Protein AF-A0A662JH91-F1 (afdb_monomer)

Sequence (78 aa):
MKVKLPGGGTAVHYKREKPKPAKCAICGAQLGGVPRLLPHELRALPKSSRRPTRPYGGYLCPSCLKLGLQRAILGQKK

Foldseek 3Di:
DWDQDPVRDTDDDDDDDFADAQAAPPPRDGAPQADRDDPVVLVVDDPVSHFPPDVCTSHHDPVRVVVVVCCVVVVPDD

Radius of gyration: 20.0 Å; Cα contacts (8 Å, |Δi|>4): 80; chains: 1; bounding box: 47×20×59 Å

Mean predicted aligned error: 7.32 Å

pLDDT: mean 85.68, std 7.27, range [47.19, 92.25]

Structure (mmCIF, N/CA/C/O backbone):
data_AF-A0A662JH91-F1
#
_entry.id   AF-A0A662JH91-F1
#
loop_
_atom_site.group_PDB
_atom_site.id
_atom_site.type_symbol
_atom_site.label_atom_id
_atom_site.label_alt_id
_atom_site.label_comp_id
_atom_site.label_asym_id
_atom_site.label_entity_id
_atom_site.label_seq_id
_atom_site.pdbx_PDB_ins_code
_atom_site.Cartn_x
_atom_site.Cartn_y
_atom_site.Cartn_z
_atom_site.occupancy
_atom_site.B_iso_or_equiv
_atom_site.auth_seq_id
_atom_site.auth_comp_id
_atom_site.auth_asym_id
_atom_site.auth_atom_id
_atom_site.pdbx_PDB_model_num
ATOM 1 N N . MET A 1 1 ? 4.807 -2.133 -27.940 1.00 71.06 1 MET A N 1
ATOM 2 C CA . MET A 1 1 ? 5.632 -0.931 -28.189 1.00 71.06 1 MET A CA 1
ATOM 3 C C . MET A 1 1 ? 6.773 -1.339 -29.105 1.00 71.06 1 MET A C 1
ATOM 5 O O . MET A 1 1 ? 7.446 -2.312 -28.787 1.00 71.06 1 MET A O 1
ATOM 9 N N . LYS A 1 2 ? 6.933 -0.684 -30.262 1.00 80.69 2 LYS A N 1
ATOM 10 C CA . LYS A 1 2 ? 8.034 -0.971 -31.195 1.00 80.69 2 LYS A CA 1
ATOM 11 C C . LYS A 1 2 ? 9.298 -0.305 -30.651 1.00 80.69 2 LYS A C 1
ATOM 13 O O . LYS A 1 2 ? 9.314 0.915 -30.512 1.00 80.69 2 LYS A O 1
ATOM 18 N N . VAL A 1 3 ? 10.302 -1.093 -30.287 1.00 85.06 3 VAL A N 1
ATOM 19 C CA . VAL A 1 3 ? 11.592 -0.603 -29.786 1.00 85.06 3 VAL A CA 1
ATOM 20 C C . VAL A 1 3 ? 12.643 -0.902 -30.843 1.00 85.06 3 V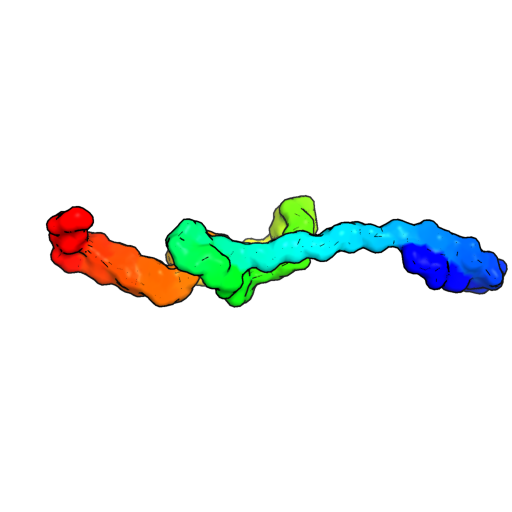AL A C 1
ATOM 22 O O . VAL A 1 3 ? 12.660 -1.990 -31.422 1.00 85.06 3 VAL A O 1
ATOM 25 N N . LYS A 1 4 ? 13.492 0.088 -31.124 1.00 87.44 4 LYS A N 1
ATOM 26 C CA . LYS A 1 4 ? 14.663 -0.102 -31.977 1.00 87.44 4 LYS A CA 1
ATOM 27 C C . LYS A 1 4 ? 15.709 -0.864 -31.175 1.00 87.44 4 LYS A C 1
ATOM 29 O O . LYS A 1 4 ? 16.105 -0.426 -30.097 1.00 87.44 4 LYS A O 1
ATOM 34 N N . LEU A 1 5 ? 16.103 -2.016 -31.691 1.00 87.75 5 LEU A N 1
ATOM 35 C CA . LEU A 1 5 ? 17.184 -2.813 -31.140 1.00 87.75 5 LEU A CA 1
ATOM 36 C C . LEU A 1 5 ? 18.521 -2.126 -31.459 1.00 87.75 5 LEU A C 1
ATOM 38 O O . LEU A 1 5 ? 18.634 -1.472 -32.498 1.00 87.75 5 LEU A O 1
ATOM 42 N N . PRO A 1 6 ? 19.555 -2.316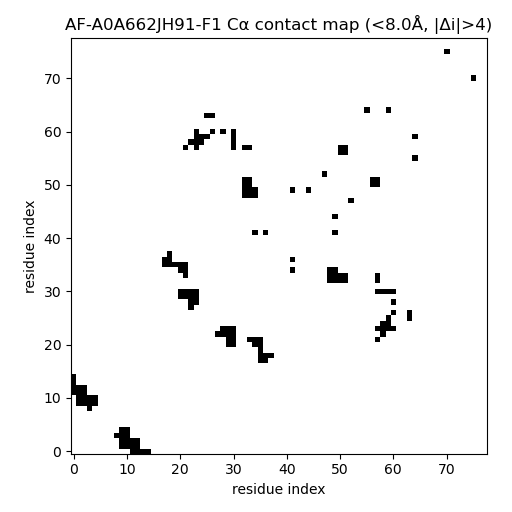 -30.623 1.00 87.25 6 PRO A N 1
ATOM 43 C CA . PRO A 1 6 ? 20.890 -1.784 -30.895 1.00 87.25 6 PRO A CA 1
ATOM 44 C C . PRO A 1 6 ? 21.482 -2.301 -32.220 1.00 87.25 6 PRO A C 1
ATOM 46 O O . PRO A 1 6 ? 22.244 -1.591 -32.858 1.00 87.25 6 PRO A O 1
ATOM 49 N N . GLY A 1 7 ? 21.069 -3.485 -32.690 1.00 88.31 7 GLY A N 1
ATOM 50 C CA . GLY A 1 7 ? 21.446 -4.038 -34.000 1.00 88.31 7 GLY A CA 1
ATOM 51 C C . GLY A 1 7 ? 20.638 -3.511 -35.196 1.00 88.31 7 GLY A C 1
ATOM 52 O O . GLY A 1 7 ? 20.577 -4.179 -36.221 1.00 88.31 7 GLY A O 1
ATOM 53 N N . GLY A 1 8 ? 19.937 -2.381 -35.068 1.00 84.56 8 GLY A N 1
ATOM 54 C CA . GLY A 1 8 ? 19.200 -1.739 -36.169 1.00 84.56 8 GLY A CA 1
ATOM 55 C C . GLY A 1 8 ? 17.827 -2.345 -36.500 1.00 84.56 8 GLY A C 1
ATOM 56 O O . GLY A 1 8 ? 17.026 -1.706 -37.180 1.00 84.56 8 GLY A O 1
ATOM 57 N N . GLY A 1 9 ? 17.507 -3.535 -35.982 1.00 87.75 9 GLY A N 1
ATOM 58 C CA . GLY A 1 9 ? 16.185 -4.157 -36.120 1.00 87.75 9 GLY A CA 1
ATOM 59 C C . GLY A 1 9 ? 15.096 -3.485 -35.272 1.00 87.75 9 GLY A C 1
ATOM 60 O O . GLY A 1 9 ? 15.377 -2.767 -34.312 1.00 87.75 9 GLY A O 1
ATOM 61 N N . THR A 1 10 ? 13.823 -3.750 -35.580 1.00 87.12 10 THR A N 1
ATOM 62 C CA . THR A 1 10 ? 12.693 -3.327 -34.731 1.00 87.12 10 THR A CA 1
ATOM 63 C C . THR A 1 10 ? 12.022 -4.536 -34.091 1.00 87.12 10 THR A C 1
ATOM 65 O O . THR A 1 10 ? 11.628 -5.469 -34.781 1.00 87.12 10 THR A O 1
ATOM 68 N N . ALA A 1 11 ? 11.883 -4.516 -32.763 1.00 87.31 11 ALA A N 1
ATOM 69 C CA . ALA A 1 11 ? 11.181 -5.549 -32.004 1.00 87.31 11 ALA A CA 1
ATOM 70 C C . ALA A 1 11 ? 9.904 -4.997 -31.367 1.00 87.31 11 ALA A C 1
ATOM 72 O O . ALA A 1 11 ? 9.830 -3.831 -30.967 1.00 87.31 11 ALA A O 1
ATOM 73 N N . VAL A 1 12 ? 8.888 -5.851 -31.237 1.00 89.06 12 VAL A N 1
ATOM 74 C CA . VAL A 1 12 ? 7.657 -5.526 -30.512 1.00 89.06 12 VAL A CA 1
ATOM 75 C C . VAL A 1 12 ? 7.786 -6.013 -29.072 1.00 89.06 12 VAL A C 1
ATOM 77 O O . VAL A 1 12 ? 7.733 -7.208 -28.807 1.00 89.06 12 VAL A O 1
ATOM 80 N N . HIS A 1 13 ? 7.902 -5.082 -28.124 1.00 86.75 13 HIS A N 1
ATOM 81 C CA . HIS A 1 13 ? 7.809 -5.392 -26.697 1.00 86.75 13 HIS A CA 1
ATOM 82 C C . HIS A 1 13 ? 6.373 -5.225 -26.204 1.00 86.75 13 HIS A C 1
ATOM 84 O O . HIS A 1 13 ? 5.752 -4.170 -26.397 1.00 86.75 13 HIS A O 1
ATOM 90 N N . TYR A 1 14 ? 5.849 -6.243 -25.528 1.00 88.31 14 TYR A N 1
ATOM 91 C CA . TYR A 1 14 ? 4.552 -6.174 -24.861 1.00 88.31 14 TYR A CA 1
ATOM 92 C C . TYR A 1 14 ? 4.680 -5.423 -23.538 1.00 88.31 14 TYR A C 1
ATOM 94 O O . TYR A 1 14 ? 5.585 -5.672 -22.742 1.00 88.31 14 TYR A O 1
ATOM 102 N N . LYS A 1 15 ? 3.771 -4.475 -23.305 1.00 84.94 15 LYS A N 1
ATOM 103 C CA . LYS A 1 15 ? 3.716 -3.727 -22.051 1.00 84.94 15 LYS A CA 1
ATOM 104 C C . LYS A 1 15 ? 2.768 -4.440 -21.099 1.00 84.94 15 LYS A C 1
ATOM 106 O O . LYS A 1 15 ? 1.649 -4.758 -21.482 1.00 84.94 15 LYS A O 1
ATOM 111 N N . ARG A 1 16 ? 3.205 -4.647 -19.858 1.00 84.62 16 ARG A N 1
ATOM 112 C CA . ARG A 1 16 ? 2.329 -5.146 -18.794 1.00 84.62 16 ARG A CA 1
ATOM 113 C C . ARG A 1 16 ? 1.297 -4.087 -18.407 1.00 84.62 16 ARG A C 1
ATOM 115 O O . ARG A 1 16 ? 1.587 -2.887 -18.435 1.00 84.62 16 ARG A O 1
ATOM 122 N N . GLU A 1 17 ? 0.106 -4.537 -18.029 1.00 84.44 17 GLU A N 1
ATOM 123 C CA . GLU A 1 17 ? -0.937 -3.646 -17.532 1.00 84.44 17 GLU A CA 1
ATOM 124 C C . GLU A 1 17 ? -0.519 -2.971 -16.226 1.00 84.44 17 GLU A C 1
ATOM 126 O O . GLU A 1 17 ? 0.193 -3.541 -15.395 1.00 84.44 17 GLU A O 1
ATOM 131 N N . LYS A 1 18 ? -0.969 -1.727 -16.043 1.00 83.31 18 LYS A N 1
ATOM 132 C CA . LYS A 1 18 ? -0.710 -0.985 -14.811 1.00 83.31 18 LYS A CA 1
ATOM 133 C C . LYS A 1 18 ? -1.712 -1.435 -13.743 1.00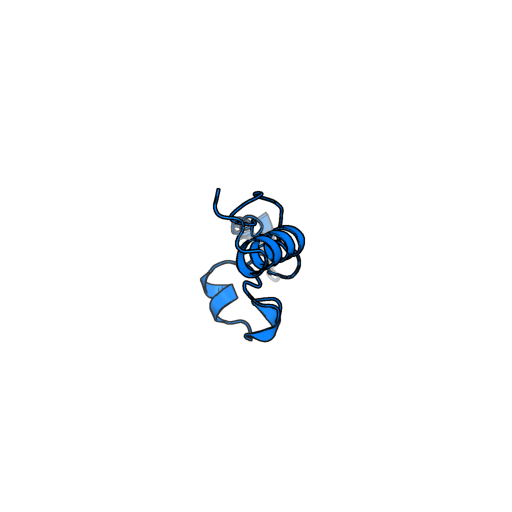 83.31 18 LYS A C 1
ATOM 135 O O . LYS A 1 18 ? -2.914 -1.278 -13.967 1.00 83.31 18 LYS A O 1
ATOM 140 N N . PRO A 1 19 ? -1.258 -1.931 -12.578 1.00 87.88 19 PRO A N 1
ATOM 141 C CA . PRO A 1 19 ? -2.163 -2.322 -11.508 1.00 87.88 19 PRO A CA 1
ATOM 142 C C . PRO A 1 19 ? -2.954 -1.119 -10.981 1.00 87.88 19 PRO A C 1
ATOM 144 O O . PRO A 1 19 ? -2.486 0.027 -10.978 1.00 87.88 19 PRO A O 1
ATOM 147 N N . LYS A 1 20 ? -4.179 -1.398 -10.526 1.00 87.00 20 LYS A N 1
ATOM 148 C CA . LYS A 1 20 ? -5.078 -0.397 -9.941 1.00 87.00 20 LYS A CA 1
ATOM 149 C C . LYS A 1 20 ? -4.499 0.149 -8.623 1.00 87.00 20 LYS A C 1
ATOM 151 O O . LYS A 1 20 ? -3.778 -0.569 -7.930 1.00 87.00 20 LYS A O 1
ATOM 156 N N . PRO A 1 21 ? -4.804 1.409 -8.257 1.00 87.06 21 PRO A N 1
ATOM 157 C CA . PRO A 1 21 ? -4.400 1.958 -6.967 1.00 87.06 21 PRO A CA 1
ATOM 158 C C . PRO A 1 21 ? -5.018 1.171 -5.809 1.00 87.06 21 PRO A C 1
ATOM 160 O O . PRO A 1 21 ? -6.143 0.678 -5.916 1.00 87.06 21 PRO A O 1
ATOM 163 N N . ALA A 1 22 ? -4.296 1.109 -4.689 1.00 88.06 22 ALA A N 1
ATOM 164 C CA . ALA A 1 22 ? -4.830 0.580 -3.442 1.00 88.06 22 ALA A CA 1
ATOM 165 C C . ALA A 1 22 ? -6.001 1.452 -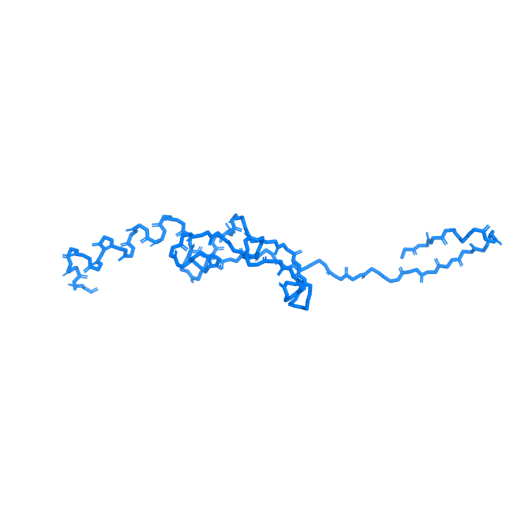2.969 1.00 88.06 22 ALA A C 1
ATOM 167 O O . ALA A 1 22 ? -5.924 2.684 -3.000 1.00 88.06 22 ALA A O 1
ATOM 168 N N . LYS A 1 23 ? -7.087 0.810 -2.538 1.00 89.50 23 LYS A N 1
ATOM 169 C CA . LYS A 1 23 ? -8.311 1.477 -2.086 1.00 89.50 23 LYS A CA 1
ATOM 170 C C . LYS A 1 23 ? -8.571 1.178 -0.620 1.00 89.50 23 LYS A C 1
ATOM 172 O O . LYS A 1 23 ? -8.230 0.107 -0.127 1.00 89.50 23 LYS A O 1
ATOM 177 N N . CYS A 1 24 ? -9.200 2.127 0.057 1.00 88.94 24 CYS A N 1
ATOM 178 C CA . CYS A 1 24 ? -9.720 1.932 1.398 1.00 88.94 24 CYS A CA 1
ATOM 179 C C . CYS A 1 24 ? -10.912 0.968 1.374 1.00 88.94 24 CYS A C 1
ATOM 181 O O . CYS A 1 24 ? -11.806 1.131 0.545 1.00 88.94 24 CYS A O 1
ATOM 183 N N . ALA A 1 25 ? -10.967 0.034 2.323 1.00 86.56 25 ALA A N 1
ATOM 184 C CA . ALA A 1 25 ? -12.067 -0.928 2.426 1.00 86.56 25 ALA A CA 1
ATOM 185 C C . ALA A 1 25 ? -13.433 -0.295 2.763 1.00 86.56 25 ALA A C 1
ATOM 187 O O . ALA A 1 25 ? -14.459 -0.825 2.360 1.00 86.56 25 ALA A O 1
ATOM 188 N N . ILE A 1 26 ? -13.455 0.835 3.485 1.00 87.06 26 ILE A N 1
ATOM 189 C CA . ILE A 1 26 ? -14.703 1.465 3.958 1.00 87.06 26 ILE A CA 1
ATOM 190 C C . ILE A 1 26 ? -15.209 2.518 2.969 1.00 87.06 26 ILE A C 1
ATOM 192 O O . ILE A 1 26 ? -16.365 2.497 2.571 1.00 87.06 26 ILE A O 1
ATOM 196 N N . CYS A 1 27 ? -14.349 3.463 2.582 1.00 84.50 27 CYS A N 1
ATOM 197 C CA . CYS A 1 27 ? -14.754 4.610 1.763 1.00 84.50 27 CYS A CA 1
ATOM 198 C C . CYS A 1 27 ? -14.366 4.489 0.284 1.00 84.50 27 CYS A C 1
ATOM 200 O O . CYS A 1 27 ? -14.690 5.374 -0.499 1.00 84.50 27 CYS A O 1
ATOM 202 N N . GLY A 1 28 ? -13.597 3.467 -0.107 1.00 84.44 28 GLY A N 1
ATOM 203 C CA . GLY A 1 28 ? -13.114 3.315 -1.484 1.00 84.44 28 GLY A CA 1
ATOM 204 C C . GLY A 1 28 ? -12.076 4.354 -1.933 1.00 84.44 28 GLY A C 1
ATOM 205 O O . GLY A 1 28 ? -11.591 4.267 -3.063 1.00 84.44 28 GLY A O 1
ATOM 206 N N . ALA A 1 29 ? -11.700 5.308 -1.072 1.00 86.06 29 ALA A N 1
ATOM 207 C CA . ALA A 1 29 ? -10.708 6.333 -1.385 1.00 86.06 29 ALA A CA 1
ATOM 208 C C . ALA A 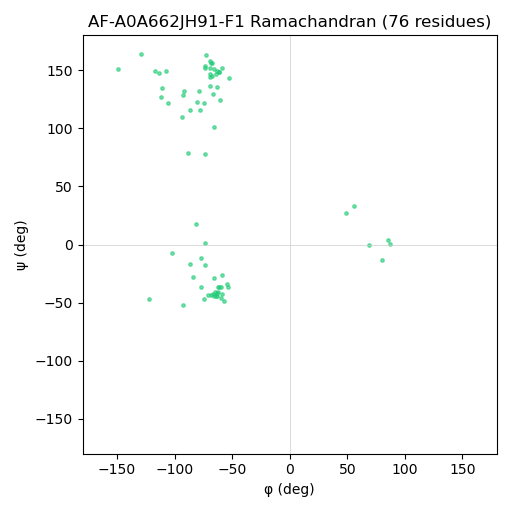1 29 ? -9.337 5.717 -1.691 1.00 86.06 29 ALA A C 1
ATOM 210 O O . ALA A 1 29 ? -8.960 4.684 -1.129 1.00 86.06 29 ALA A O 1
ATOM 211 N N . GLN A 1 30 ? -8.576 6.373 -2.566 1.00 86.38 30 GLN A N 1
ATOM 212 C CA . GLN A 1 30 ? -7.226 5.941 -2.915 1.00 86.38 30 GLN A CA 1
ATOM 213 C C . GLN A 1 30 ? -6.293 6.088 -1.707 1.00 86.38 30 GLN A C 1
ATOM 215 O O . GLN A 1 30 ? -6.241 7.139 -1.065 1.00 86.38 30 GLN A O 1
ATOM 220 N N . LEU A 1 31 ? -5.558 5.025 -1.383 1.00 85.25 31 LEU A N 1
ATOM 221 C CA . LEU A 1 31 ? -4.613 5.024 -0.272 1.00 85.25 31 LEU A CA 1
ATOM 222 C C . LEU A 1 31 ? -3.253 5.548 -0.735 1.00 85.25 31 LEU A C 1
ATOM 224 O O . LEU A 1 31 ? -2.567 4.920 -1.540 1.00 85.25 31 LEU A O 1
ATOM 228 N N . GLY A 1 32 ? -2.852 6.690 -0.177 1.00 82.00 32 GLY A N 1
ATOM 229 C CA . GLY A 1 32 ? -1.492 7.206 -0.301 1.00 82.00 32 GLY A CA 1
ATOM 230 C C . GLY A 1 32 ? -0.488 6.347 0.475 1.00 82.00 32 GLY A C 1
ATOM 231 O O . GLY A 1 32 ? -0.799 5.821 1.546 1.00 82.00 32 GLY A O 1
ATOM 232 N N . GLY A 1 33 ? 0.721 6.207 -0.072 1.00 83.69 33 GLY A N 1
ATOM 233 C CA . GLY A 1 33 ? 1.828 5.486 0.569 1.00 83.69 33 GLY A CA 1
ATOM 234 C C . GLY A 1 33 ? 1.858 3.972 0.336 1.00 83.69 33 GLY A C 1
ATOM 235 O O . GLY A 1 33 ? 2.721 3.306 0.898 1.00 83.69 33 GLY A O 1
ATOM 236 N N . VAL A 1 34 ? 0.955 3.421 -0.485 1.00 85.75 34 VAL A N 1
ATOM 237 C CA . VAL A 1 34 ? 1.057 2.039 -0.983 1.00 85.75 34 VAL A CA 1
ATOM 238 C C . VAL A 1 34 ? 1.481 2.076 -2.454 1.00 85.75 34 VAL A C 1
ATOM 240 O O . VAL A 1 34 ? 0.790 2.702 -3.266 1.00 85.75 34 VAL A O 1
ATOM 243 N N . PRO A 1 35 ? 2.605 1.440 -2.826 1.00 86.56 35 PRO A N 1
ATOM 244 C CA . PRO A 1 35 ? 3.072 1.452 -4.204 1.00 86.56 35 PRO A CA 1
ATOM 245 C C . PRO A 1 35 ? 2.123 0.676 -5.126 1.00 86.56 35 PRO A C 1
ATOM 247 O O . PRO A 1 35 ? 1.535 -0.340 -4.759 1.00 86.56 35 PRO A O 1
ATOM 250 N N . ARG A 1 36 ? 1.990 1.166 -6.362 1.00 88.38 36 ARG A N 1
ATOM 251 C CA . ARG A 1 36 ? 1.174 0.556 -7.422 1.00 88.38 36 ARG A CA 1
ATOM 252 C C . ARG A 1 36 ? 2.009 -0.461 -8.189 1.00 88.38 36 ARG A C 1
ATOM 254 O O . ARG A 1 36 ? 2.521 -0.153 -9.261 1.00 88.38 36 ARG A O 1
ATOM 261 N N . LEU A 1 37 ? 2.168 -1.641 -7.610 1.00 87.75 37 LEU A N 1
ATOM 262 C CA . LEU A 1 37 ? 2.981 -2.722 -8.166 1.00 87.75 37 LEU A CA 1
ATOM 263 C C . LEU A 1 37 ? 2.200 -4.031 -8.200 1.00 87.75 37 LEU A C 1
ATOM 265 O O . LEU A 1 37 ? 1.157 -4.166 -7.551 1.00 87.75 37 LEU A O 1
ATOM 269 N N . LEU A 1 38 ? 2.695 -4.994 -8.975 1.00 87.31 38 LEU A N 1
ATOM 270 C CA . LEU A 1 38 ? 2.099 -6.323 -9.002 1.00 87.31 38 LEU A CA 1
ATOM 271 C C . LEU A 1 38 ? 2.336 -7.042 -7.658 1.00 87.31 38 LEU A C 1
ATOM 273 O O . LEU A 1 38 ? 3.313 -6.752 -6.965 1.00 87.31 38 LEU A O 1
ATOM 277 N N . PRO A 1 39 ? 1.507 -8.035 -7.287 1.00 86.12 39 PRO A N 1
ATOM 278 C CA . PRO A 1 39 ? 1.670 -8.760 -6.025 1.00 86.12 39 PRO A CA 1
ATOM 279 C C . PRO A 1 39 ? 3.062 -9.382 -5.827 1.00 86.12 39 PRO A C 1
ATOM 281 O O . PRO A 1 39 ? 3.557 -9.422 -4.704 1.00 86.12 39 PRO A O 1
ATOM 284 N N . HIS A 1 40 ? 3.709 -9.840 -6.905 1.00 88.75 40 HIS A N 1
ATOM 285 C CA . HIS A 1 40 ? 5.060 -10.406 -6.840 1.00 88.75 40 HIS A CA 1
ATOM 286 C C . HIS A 1 40 ? 6.129 -9.333 -6.561 1.00 88.75 40 HIS A C 1
ATOM 288 O O . HIS A 1 40 ? 6.968 -9.519 -5.686 1.00 88.75 40 HIS A O 1
ATOM 294 N N . GLU A 1 41 ? 6.043 -8.175 -7.220 1.00 89.06 41 GLU A N 1
ATOM 295 C CA . GLU A 1 41 ? 6.923 -7.018 -6.995 1.00 89.06 41 GLU A CA 1
ATOM 296 C C . GLU A 1 41 ? 6.738 -6.446 -5.581 1.00 89.06 41 GLU A C 1
ATOM 298 O O . GLU A 1 41 ? 7.710 -6.155 -4.885 1.00 89.06 41 GLU A O 1
ATOM 303 N N . LEU A 1 42 ? 5.491 -6.374 -5.099 1.00 87.44 42 LEU A N 1
ATOM 304 C CA . LEU A 1 42 ? 5.186 -5.970 -3.723 1.00 87.44 42 LEU A CA 1
ATOM 305 C C . LEU A 1 42 ? 5.827 -6.901 -2.691 1.00 87.44 42 LEU A C 1
ATOM 307 O O . LEU A 1 42 ? 6.263 -6.438 -1.639 1.00 87.44 42 LEU A O 1
ATOM 311 N N . ARG A 1 43 ? 5.900 -8.208 -2.973 1.00 87.19 43 ARG A N 1
ATOM 312 C CA . ARG A 1 43 ? 6.551 -9.192 -2.094 1.00 87.19 43 ARG A CA 1
ATOM 313 C C . ARG A 1 43 ? 8.075 -9.107 -2.104 1.00 87.19 43 ARG A C 1
ATOM 315 O O . ARG A 1 43 ? 8.672 -9.618 -1.161 1.00 87.19 43 ARG A O 1
ATOM 322 N N . ALA A 1 44 ? 8.689 -8.465 -3.094 1.00 92.25 44 ALA A N 1
ATOM 323 C CA . ALA A 1 44 ? 10.137 -8.260 -3.142 1.00 92.25 44 ALA A CA 1
ATOM 324 C C . ALA A 1 44 ? 10.589 -7.028 -2.334 1.00 92.25 44 ALA A C 1
ATOM 326 O O . ALA A 1 44 ? 11.693 -6.999 -1.802 1.00 92.25 44 ALA A O 1
ATOM 327 N N . LEU A 1 45 ? 9.725 -6.019 -2.187 1.00 89.19 45 LEU A N 1
ATOM 328 C CA . LEU A 1 45 ? 10.062 -4.750 -1.531 1.00 89.19 45 LEU A CA 1
ATOM 329 C C . LEU A 1 45 ? 10.333 -4.873 -0.017 1.00 89.19 45 LEU A C 1
ATOM 331 O O . LEU A 1 45 ? 9.785 -5.760 0.626 1.00 89.19 45 LEU A O 1
ATOM 335 N N . PRO A 1 46 ? 11.079 -3.971 0.636 1.00 89.94 46 PRO A N 1
ATOM 336 C CA . PRO A 1 46 ? 11.184 -3.956 2.098 1.00 89.94 46 PRO A CA 1
ATOM 337 C C . PRO A 1 46 ? 9.868 -3.525 2.770 1.00 89.94 46 PRO A C 1
ATOM 339 O O . PRO A 1 46 ? 9.094 -2.743 2.211 1.00 89.94 46 PRO A O 1
ATOM 342 N N . LYS A 1 47 ? 9.621 -3.992 4.005 1.00 85.06 47 LYS A N 1
ATOM 343 C CA . LYS A 1 47 ? 8.373 -3.734 4.761 1.00 85.06 47 LYS A CA 1
ATOM 344 C C . LYS A 1 47 ? 8.026 -2.242 4.881 1.00 85.06 47 LYS A C 1
ATOM 346 O O . LYS A 1 47 ? 6.849 -1.905 4.798 1.00 85.06 47 LYS A O 1
ATOM 351 N N . SER A 1 48 ? 9.031 -1.377 5.033 1.00 86.75 48 SER A N 1
ATOM 352 C CA . SER A 1 48 ? 8.884 0.084 5.126 1.00 86.75 48 SER A CA 1
ATOM 353 C C . SER A 1 48 ? 8.286 0.712 3.866 1.00 86.75 48 SER A C 1
ATOM 355 O O . SER A 1 48 ? 7.489 1.635 3.954 1.00 86.75 48 SER A O 1
ATOM 357 N N . SER A 1 49 ? 8.635 0.184 2.693 1.00 87.12 49 SER A N 1
ATOM 358 C CA . SER A 1 49 ? 8.148 0.685 1.402 1.00 87.12 49 SER A CA 1
ATOM 359 C C . SER A 1 49 ? 6.815 0.068 0.964 1.00 87.12 49 SER A C 1
ATOM 361 O O . SER A 1 49 ? 6.144 0.609 0.090 1.00 87.12 49 SER A O 1
ATOM 363 N N . ARG A 1 50 ? 6.410 -1.063 1.562 1.00 87.19 50 ARG A N 1
ATOM 364 C CA . ARG A 1 50 ? 5.144 -1.740 1.225 1.00 87.19 50 ARG A CA 1
ATOM 365 C C . ARG A 1 50 ? 3.927 -1.060 1.839 1.00 87.19 50 ARG A C 1
ATOM 367 O O . ARG A 1 50 ? 2.852 -1.093 1.244 1.00 87.19 50 ARG A O 1
ATOM 374 N N . ARG A 1 51 ? 4.062 -0.531 3.058 1.00 86.94 51 ARG A N 1
ATOM 375 C CA . ARG A 1 51 ? 2.938 0.014 3.824 1.00 86.94 51 ARG A CA 1
ATOM 376 C C . ARG A 1 51 ? 3.369 1.160 4.739 1.00 86.94 51 ARG A C 1
ATOM 378 O O . ARG A 1 51 ? 4.475 1.121 5.272 1.00 86.94 51 ARG A O 1
ATOM 385 N N . PRO A 1 52 ? 2.464 2.110 5.021 1.00 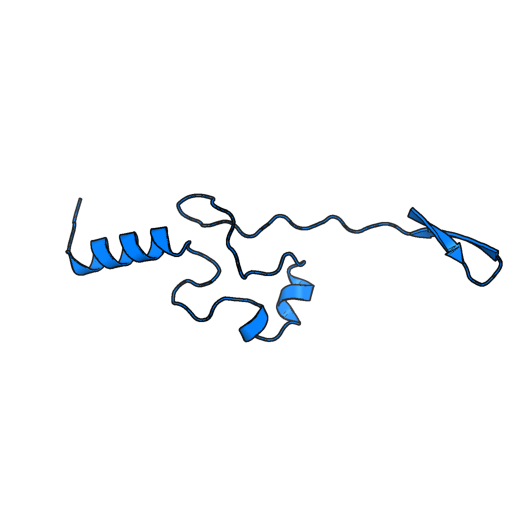90.19 52 PRO A N 1
ATOM 386 C CA . PRO A 1 52 ? 2.639 3.058 6.115 1.00 90.19 52 PRO A CA 1
ATOM 387 C C . PRO A 1 52 ? 2.782 2.349 7.473 1.00 90.19 52 PRO A C 1
ATOM 389 O O . PRO A 1 52 ? 2.203 1.284 7.685 1.00 90.19 52 PRO A O 1
ATOM 392 N N . THR A 1 53 ? 3.493 2.971 8.414 1.00 89.69 53 THR A N 1
ATOM 393 C CA . THR A 1 53 ? 3.783 2.419 9.755 1.00 89.69 53 THR A CA 1
ATOM 394 C C . THR A 1 53 ? 2.615 2.484 10.745 1.00 89.69 53 THR A C 1
ATOM 396 O O . THR A 1 53 ? 2.672 1.856 11.797 1.00 89.69 53 THR A O 1
ATOM 399 N N . ARG A 1 54 ? 1.540 3.213 10.427 1.00 87.50 54 ARG A N 1
ATOM 400 C CA . ARG A 1 54 ? 0.352 3.327 11.290 1.00 87.50 54 ARG A CA 1
ATOM 401 C C . ARG A 1 54 ? -0.452 2.015 11.385 1.00 87.50 54 ARG A C 1
ATOM 403 O O . ARG A 1 54 ? -0.411 1.212 10.445 1.00 87.50 54 ARG A O 1
ATOM 410 N N . PRO A 1 55 ? -1.269 1.825 12.443 1.00 86.88 55 PRO A N 1
ATOM 411 C CA . PRO A 1 55 ? -2.241 0.731 12.495 1.00 86.88 55 PRO A CA 1
ATOM 412 C C . PRO A 1 55 ? -3.141 0.729 11.250 1.00 86.88 55 PRO A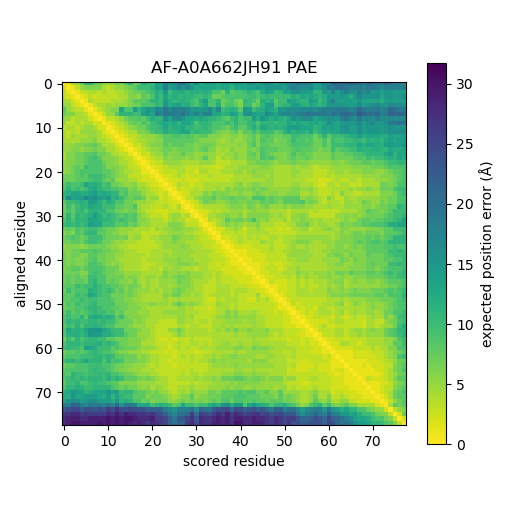 C 1
ATOM 414 O O . PRO A 1 55 ? -3.467 1.782 10.698 1.00 86.88 55 PRO A O 1
ATOM 417 N N . TYR A 1 56 ? -3.489 -0.466 10.763 1.00 87.88 56 TYR A N 1
ATOM 418 C CA . TYR A 1 56 ? -4.245 -0.682 9.517 1.00 87.88 56 TYR A CA 1
ATOM 419 C C . TYR A 1 56 ? -3.705 0.087 8.286 1.00 87.88 56 TYR A C 1
ATOM 421 O O . TYR A 1 56 ? -4.453 0.418 7.356 1.00 87.88 56 TYR A O 1
ATOM 429 N N . GLY A 1 57 ? -2.401 0.388 8.270 1.00 85.25 57 GLY A N 1
ATOM 430 C CA . GLY A 1 57 ? -1.708 1.020 7.152 1.00 85.25 57 GLY A CA 1
ATOM 431 C C . GLY A 1 57 ? -1.781 0.160 5.889 1.00 85.25 57 GLY A C 1
ATOM 432 O O . GLY A 1 57 ? -1.408 -1.009 5.900 1.00 85.25 57 GLY A O 1
ATOM 433 N N . GLY A 1 58 ? -2.280 0.748 4.801 1.00 85.81 58 GLY A N 1
ATOM 434 C CA . GLY A 1 58 ? -2.492 0.061 3.523 1.00 85.81 58 GLY A CA 1
ATOM 435 C C . GLY A 1 58 ? -3.843 -0.646 3.371 1.00 85.81 58 GLY A C 1
ATOM 436 O O . GLY A 1 58 ? -4.103 -1.194 2.307 1.00 85.81 58 GLY A O 1
ATOM 437 N N . TYR A 1 59 ? -4.715 -0.581 4.384 1.00 87.81 59 TYR A N 1
ATOM 438 C CA . TYR A 1 59 ? -6.077 -1.130 4.327 1.00 87.81 59 TYR A CA 1
ATOM 439 C C . TYR A 1 59 ? -7.154 -0.066 4.589 1.00 87.81 59 TYR A C 1
ATOM 441 O O . TYR A 1 59 ? -8.117 0.062 3.832 1.00 87.81 59 TYR A O 1
ATOM 449 N N . LEU A 1 60 ? -6.968 0.754 5.630 1.00 90.44 60 LEU A N 1
ATOM 450 C CA . LEU A 1 60 ? -7.891 1.840 5.976 1.00 90.44 60 LEU A CA 1
ATOM 451 C C . LEU A 1 60 ? -7.305 3.201 5.651 1.00 90.44 60 LEU A C 1
ATOM 453 O O . LEU A 1 60 ? -6.101 3.402 5.775 1.00 90.44 60 LEU A O 1
ATOM 457 N N . CYS A 1 61 ? -8.160 4.162 5.319 1.00 89.06 61 CYS A N 1
ATOM 458 C CA . CYS A 1 61 ? -7.802 5.569 5.195 1.00 89.06 61 CYS A CA 1
ATOM 459 C C . CYS A 1 61 ? -7.587 6.212 6.588 1.00 89.06 61 CYS A C 1
ATOM 461 O O . CYS A 1 61 ? -8.157 5.722 7.566 1.00 89.06 61 CYS A O 1
ATOM 463 N N . PRO A 1 62 ? -6.774 7.278 6.730 1.00 88.50 62 PRO A N 1
ATOM 464 C CA . PRO A 1 62 ? -6.508 7.886 8.039 1.00 88.50 62 PRO A CA 1
ATOM 465 C C . PRO A 1 62 ? -7.776 8.441 8.708 1.00 88.50 62 PRO A C 1
ATOM 467 O O . PRO A 1 62 ? -7.950 8.280 9.913 1.00 88.50 62 PRO A O 1
ATOM 470 N N . SER A 1 63 ? -8.706 9.013 7.937 1.00 89.25 63 SER A N 1
ATOM 471 C CA . SER A 1 63 ? -9.995 9.492 8.457 1.00 89.25 63 SER A CA 1
ATOM 472 C C . SER A 1 63 ? -10.901 8.345 8.916 1.00 89.25 63 SER A C 1
ATOM 474 O O . SER A 1 63 ? -11.461 8.398 10.007 1.00 89.25 63 SER A O 1
ATOM 476 N N . CYS A 1 64 ? -10.977 7.270 8.131 1.00 89.31 64 CYS A N 1
ATOM 477 C CA . CYS A 1 64 ? -11.722 6.052 8.449 1.00 89.31 64 CYS A CA 1
ATOM 478 C C . CYS A 1 64 ? -11.223 5.415 9.749 1.00 89.31 64 CYS A C 1
ATOM 480 O O . CYS A 1 64 ? -12.010 4.986 10.587 1.00 89.31 64 CYS A O 1
ATOM 482 N N . LEU A 1 65 ? -9.899 5.375 9.913 1.00 91.00 65 LEU A N 1
ATOM 483 C CA . LEU A 1 65 ? -9.258 4.840 11.103 1.00 91.00 65 LEU A CA 1
ATOM 484 C C . LEU A 1 65 ? -9.561 5.698 12.331 1.00 91.00 65 LEU A C 1
ATOM 486 O O . LEU A 1 65 ? -9.909 5.149 13.370 1.00 91.00 65 LEU A O 1
ATOM 490 N N . LYS A 1 66 ? -9.490 7.029 12.205 1.00 90.50 66 LYS A N 1
ATOM 491 C CA . LYS A 1 66 ? -9.855 7.955 13.285 1.00 90.50 66 LYS A CA 1
ATOM 492 C C . LYS A 1 66 ? -11.295 7.725 13.750 1.00 90.50 66 LYS A C 1
ATOM 494 O O . LYS A 1 66 ? -11.522 7.570 14.945 1.00 90.50 66 LYS A O 1
ATOM 499 N N . LEU A 1 67 ? -12.241 7.638 12.813 1.00 90.25 67 LEU A N 1
ATOM 500 C CA . LEU A 1 67 ? -13.649 7.370 13.124 1.00 90.25 67 LEU A CA 1
ATOM 501 C C . LEU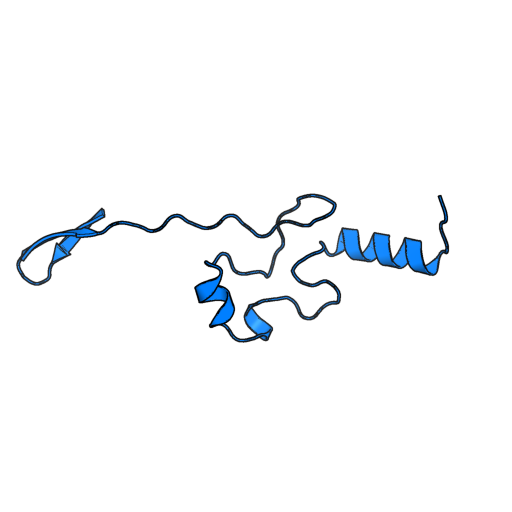 A 1 67 ? -13.846 5.990 13.765 1.00 90.25 67 LEU A C 1
ATOM 503 O O . LEU A 1 67 ? -14.601 5.865 14.724 1.00 90.25 67 LEU A O 1
ATOM 507 N N . GLY A 1 68 ? -13.155 4.961 13.267 1.00 89.12 68 GLY A N 1
ATOM 508 C CA . GLY A 1 68 ? -13.208 3.611 13.832 1.00 89.12 68 GLY A CA 1
ATOM 509 C C . GLY A 1 68 ? -12.677 3.550 15.265 1.00 89.12 68 GLY A C 1
ATOM 510 O O . GLY A 1 68 ? -13.329 2.972 16.131 1.00 89.12 68 GLY A O 1
ATOM 511 N N . LEU A 1 69 ? -11.545 4.206 15.535 1.00 90.56 69 LEU A N 1
ATOM 512 C CA . LEU A 1 69 ? -10.986 4.307 16.886 1.00 90.56 69 LEU A CA 1
ATOM 513 C C . LEU A 1 69 ? -11.917 5.074 17.828 1.00 90.56 69 LEU A C 1
ATOM 515 O O . LEU A 1 69 ? -12.165 4.618 18.938 1.00 90.56 69 LEU A O 1
ATOM 519 N N . GLN A 1 70 ? -12.473 6.203 17.380 1.00 89.94 70 GLN A N 1
ATOM 520 C CA . GLN A 1 70 ? -13.430 6.978 18.174 1.00 89.94 70 GLN A CA 1
ATOM 521 C C . GLN A 1 70 ? -14.668 6.151 18.527 1.00 89.94 70 GLN A C 1
ATOM 523 O O . GLN A 1 70 ? -15.066 6.133 19.686 1.00 89.94 70 GLN A O 1
ATOM 528 N N . ARG A 1 71 ? -15.246 5.423 17.565 1.00 89.56 71 ARG A N 1
ATOM 529 C CA . ARG A 1 71 ? -16.405 4.546 17.806 1.00 89.56 71 ARG A CA 1
ATOM 530 C C . ARG A 1 71 ? -16.091 3.421 18.792 1.00 89.56 71 ARG A C 1
ATOM 532 O O . ARG A 1 71 ? -16.921 3.138 19.650 1.00 89.56 71 ARG A O 1
ATOM 539 N N . ALA A 1 72 ? -14.904 2.821 18.686 1.00 88.44 72 ALA A N 1
ATOM 540 C CA . ALA A 1 72 ? -14.467 1.745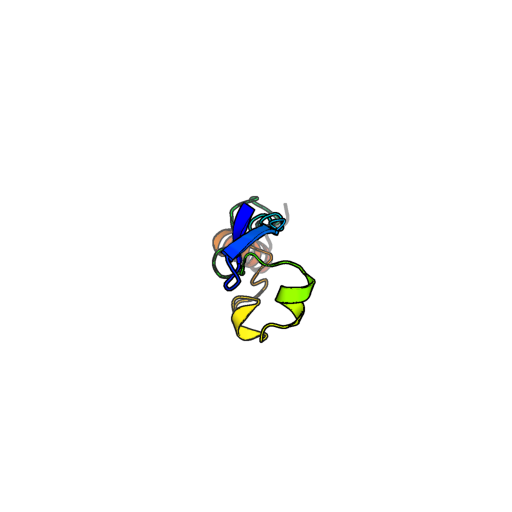 19.573 1.00 88.44 72 ALA A CA 1
ATOM 541 C C . ALA A 1 72 ? -14.258 2.226 21.019 1.00 88.44 72 ALA A C 1
ATOM 543 O O . ALA A 1 72 ? -14.678 1.546 21.949 1.00 88.44 72 ALA A O 1
ATOM 544 N N . ILE A 1 73 ? -13.650 3.403 21.206 1.00 91.06 73 ILE A N 1
ATOM 545 C CA . ILE A 1 73 ? -13.382 3.977 22.535 1.00 91.06 73 ILE A CA 1
ATOM 546 C C . ILE A 1 73 ? -14.663 4.517 23.172 1.00 91.06 73 ILE A C 1
ATOM 548 O O . ILE A 1 73 ? -14.938 4.244 24.334 1.00 91.06 73 ILE A O 1
ATOM 552 N N . LEU A 1 74 ? -15.459 5.274 22.412 1.00 84.31 74 LEU A N 1
ATOM 553 C CA . LEU A 1 74 ? -16.685 5.908 22.906 1.00 84.31 74 LEU A CA 1
ATOM 554 C C . LEU A 1 74 ? -17.833 4.909 23.106 1.00 84.31 74 LEU A C 1
ATOM 556 O O . LEU A 1 74 ? -18.934 5.327 23.454 1.00 84.31 74 LEU A O 1
ATOM 560 N N . GLY A 1 75 ? -17.606 3.613 22.854 1.00 68.62 75 GLY A N 1
ATOM 561 C CA . GLY A 1 75 ? -18.605 2.571 23.072 1.00 68.62 75 GLY A CA 1
ATOM 562 C C . GLY A 1 75 ? -19.908 2.848 22.330 1.00 68.62 75 GLY A C 1
ATOM 563 O O . GLY A 1 75 ? -20.979 2.522 22.837 1.00 68.62 75 GLY A O 1
ATOM 564 N N . GLN A 1 76 ? -19.834 3.482 21.154 1.00 62.50 76 GLN A N 1
ATOM 565 C CA . GLN A 1 76 ? -21.008 3.777 20.336 1.00 62.50 76 GLN A CA 1
ATOM 566 C C . GLN A 1 76 ? -21.489 2.465 19.707 1.00 62.50 76 GLN A C 1
ATOM 568 O O . GLN A 1 76 ? -21.214 2.161 18.548 1.00 62.50 76 GLN A O 1
ATOM 573 N N . LYS A 1 77 ? -22.181 1.667 20.526 1.00 53.53 77 LYS A N 1
ATOM 574 C CA . LYS A 1 77 ? -23.130 0.653 20.093 1.00 53.53 77 LYS A CA 1
ATOM 575 C C . LYS A 1 77 ? -24.292 1.389 19.439 1.00 53.53 77 LYS A C 1
ATOM 577 O O . LYS A 1 77 ? -25.152 1.914 20.142 1.00 53.53 77 LYS A O 1
ATOM 582 N N . LYS A 1 78 ? -24.307 1.418 18.116 1.00 47.19 78 LYS A N 1
ATOM 583 C CA . LYS A 1 78 ? -25.543 1.386 17.341 1.00 47.19 78 LYS A CA 1
ATOM 584 C C . LYS A 1 78 ? -25.306 0.518 16.122 1.00 47.19 78 LYS A C 1
ATOM 586 O O . LYS A 1 78 ? -24.321 0.795 15.404 1.00 47.19 78 LYS A O 1
#

Nearest PDB structures (foldseek):
  5umd-assembly1_a  TM=8.845E-01  e=6.841E-07  Plasmodium falciparum 3D7
  8esr-assembly1_g  TM=9.009E-01  e=3.412E-06  Schizosaccharomyces pombe
  8c3a-assembly1_AH  TM=8.928E-01  e=4.512E-06  Candida albicans
  6zu5-assembly1_LGG  TM=9.023E-01  e=5.967E-06  Paranosema locustae
  9axv-assembly1_Bs  TM=8.323E-01  e=9.075E-06  Schizosaccharomyces pombe

Secondary structure (DSSP, 8-state):
-EEE-TTS-EEEPPPPPPPPPPB-TTT--B-TTS----HHHHHHS-HHHHS-SSTTTTTS-HHHHHHHHHHHHTT---

Solvent-accessible surface area (backbone atoms only — not comparable to full-atom values): 4987 Å² total; per-residue (Å²): 85,83,42,78,43,95,86,75,47,77,44,79,46,85,77,80,82,82,56,73,75,51,49,16,79,86,80,59,48,77,44,84,66,41,72,68,55,53,75,69,60,52,70,70,50,57,72,78,64,53,24,51,91,55,87,61,40,73,44,50,42,76,67,59,47,51,54,50,51,49,39,63,72,70,63,62,84,124